Protein AF-A0A0B8QC54-F1 (afdb_monomer)

Foldseek 3Di:
DDDWDWDWDDDPVDIDIDTDDPVNVVVVVVVVVVVVVVVVVVVVVVVVVVVVVVVVVVVVVVVVVVVVVVVVVVVVVVVVVVVVVVVVVVVVVVVVVVVVVLCVLCVVLVPPDPVDDPVVSVVVSVVSVVVVVVCPVPPDDDDPDDPWDFPDDWDWDQDPPPRDTDTDTDTDDD

Solvent-accessible surface area (backbone atoms only — not comparable to full-atom values): 10300 Å² total; per-residue (Å²): 135,88,89,70,60,71,56,73,53,82,50,99,92,53,77,55,76,47,80,56,50,78,64,57,59,50,50,53,54,49,51,52,51,50,54,52,51,51,52,52,51,50,50,51,52,52,54,55,51,50,59,53,47,55,55,50,52,52,52,47,54,58,48,51,52,51,52,52,53,52,52,50,53,51,48,54,52,49,53,52,51,51,50,51,51,51,52,49,52,53,49,49,53,51,50,49,54,51,50,54,53,47,52,54,49,27,60,76,70,68,55,76,80,72,92,64,59,70,68,63,45,51,53,50,52,52,51,52,50,52,54,50,52,51,46,62,73,72,43,95,71,79,72,96,55,78,95,48,50,72,74,46,74,79,42,79,39,68,36,93,86,78,70,45,78,40,74,51,70,49,76,39,72,129

Radius of gyration: 58.25 Å; Cα contacts (8 Å, |Δi|>4): 82; chains: 1; bounding box: 109×33×150 Å

pLDDT: mean 81.34, std 11.58, range [42.34, 97.25]

Structure (mmCIF, N/CA/C/O backbone):
data_AF-A0A0B8QC54-F1
#
_entry.id   AF-A0A0B8QC54-F1
#
loop_
_atom_site.group_PDB
_atom_site.id
_atom_site.type_symbol
_atom_site.label_atom_id
_atom_site.label_alt_id
_atom_site.label_comp_id
_atom_site.label_asym_id
_atom_site.label_entity_id
_atom_site.label_seq_id
_atom_site.pdbx_PDB_ins_code
_atom_site.Cartn_x
_atom_site.Cartn_y
_atom_site.Cartn_z
_atom_site.occupancy
_atom_site.B_iso_or_equiv
_atom_site.auth_seq_id
_atom_site.auth_comp_id
_atom_site.auth_asym_id
_atom_site.auth_atom_id
_atom_site.pdbx_PDB_model_num
ATOM 1 N N . MET A 1 1 ? 61.293 12.209 -81.470 1.00 44.59 1 MET A N 1
ATOM 2 C CA . MET A 1 1 ? 61.759 10.805 -81.400 1.00 44.59 1 MET A CA 1
ATOM 3 C C . MET A 1 1 ? 60.739 9.992 -80.602 1.00 44.59 1 MET A C 1
ATOM 5 O O . MET A 1 1 ? 60.209 10.508 -79.624 1.00 44.59 1 MET A O 1
ATOM 9 N N . LYS A 1 2 ? 60.320 8.815 -81.091 1.00 42.34 2 LYS A N 1
ATOM 10 C CA . LYS A 1 2 ? 59.123 8.091 -80.610 1.00 42.34 2 LYS A CA 1
ATOM 11 C C . LYS A 1 2 ? 59.553 6.933 -79.695 1.00 42.34 2 LYS A C 1
ATOM 13 O O . LYS A 1 2 ? 59.733 5.813 -80.154 1.00 42.34 2 LYS A O 1
ATOM 18 N N . GLU A 1 3 ? 59.743 7.236 -78.414 1.00 60.53 3 GLU A N 1
ATOM 19 C CA . GLU A 1 3 ? 60.079 6.271 -77.352 1.00 60.53 3 GLU A CA 1
ATOM 20 C C . GLU A 1 3 ? 58.937 5.247 -77.191 1.00 60.53 3 GLU A C 1
ATOM 22 O O . GLU A 1 3 ? 57.804 5.628 -76.869 1.00 60.53 3 GLU A O 1
ATOM 27 N N . HIS A 1 4 ? 59.210 3.971 -77.466 1.00 63.22 4 HIS A N 1
ATOM 28 C CA . HIS A 1 4 ? 58.279 2.853 -77.321 1.00 63.22 4 HIS A CA 1
ATOM 29 C C . HIS A 1 4 ? 58.943 1.781 -76.455 1.00 63.22 4 HIS A C 1
ATOM 31 O O . HIS A 1 4 ? 60.027 1.302 -76.769 1.00 63.22 4 HIS A O 1
ATOM 37 N N . VAL A 1 5 ? 58.307 1.437 -75.336 1.00 65.31 5 VAL A N 1
ATOM 38 C CA . VAL A 1 5 ? 58.828 0.429 -74.409 1.00 65.31 5 VAL A CA 1
ATOM 39 C C . VAL A 1 5 ? 58.372 -0.937 -74.912 1.00 65.31 5 VAL A C 1
ATOM 41 O O . VAL A 1 5 ? 57.178 -1.242 -74.895 1.00 65.31 5 VAL A O 1
ATOM 44 N N . ILE A 1 6 ? 59.319 -1.734 -75.407 1.00 64.31 6 ILE A N 1
ATOM 45 C CA . ILE A 1 6 ? 59.072 -3.096 -75.881 1.00 64.31 6 ILE A CA 1
ATOM 46 C C . ILE A 1 6 ? 59.411 -4.040 -74.734 1.00 64.31 6 ILE A C 1
ATOM 48 O O . ILE A 1 6 ? 60.567 -4.135 -74.331 1.00 64.31 6 ILE A O 1
ATOM 52 N N . VAL A 1 7 ? 58.410 -4.740 -74.209 1.00 68.31 7 VAL A N 1
ATOM 53 C CA . VAL A 1 7 ? 58.643 -5.823 -73.251 1.00 68.31 7 VAL A CA 1
ATOM 54 C C . VAL A 1 7 ? 58.656 -7.125 -74.042 1.00 68.31 7 VAL A C 1
ATOM 56 O O . VAL A 1 7 ? 57.647 -7.518 -74.632 1.00 68.31 7 VAL A O 1
ATOM 59 N N . THR A 1 8 ? 59.821 -7.763 -74.111 1.00 66.62 8 THR A N 1
ATOM 60 C CA . THR A 1 8 ? 60.01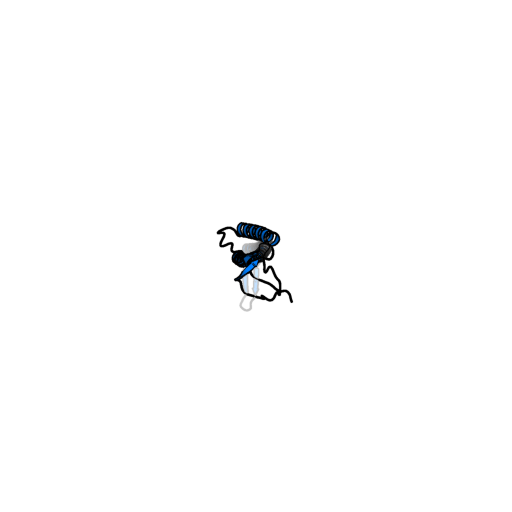9 -9.045 -74.793 1.00 66.62 8 THR A CA 1
ATOM 61 C C . THR A 1 8 ? 60.125 -10.152 -73.761 1.00 66.62 8 THR A C 1
ATOM 63 O O . THR A 1 8 ? 61.076 -10.180 -72.984 1.00 66.62 8 THR A O 1
ATOM 66 N N . VAL A 1 9 ? 59.155 -11.062 -73.757 1.00 69.88 9 VAL A N 1
ATOM 67 C CA . VAL A 1 9 ? 59.197 -12.259 -72.914 1.00 69.88 9 VAL A CA 1
ATOM 68 C C . VAL A 1 9 ? 59.598 -13.422 -73.815 1.00 69.88 9 VAL A C 1
ATOM 70 O O . VAL A 1 9 ? 58.871 -13.759 -74.751 1.00 69.88 9 VAL A O 1
ATOM 73 N N . SER A 1 10 ? 60.783 -13.989 -73.588 1.00 65.00 10 SER A N 1
ATOM 74 C CA . SER A 1 10 ? 61.226 -15.205 -74.268 1.00 65.00 10 SER A CA 1
ATOM 75 C C . SER A 1 10 ? 60.701 -16.419 -73.508 1.00 65.00 10 SER A C 1
ATOM 77 O O . SER A 1 10 ? 60.934 -16.580 -72.312 1.00 65.00 10 SER A O 1
ATOM 79 N N . THR A 1 11 ? 59.961 -17.277 -74.198 1.00 69.44 11 THR A N 1
ATOM 80 C CA . THR A 1 11 ? 59.531 -18.577 -73.678 1.00 69.44 11 THR A CA 1
ATOM 81 C C . THR A 1 11 ? 59.967 -19.652 -74.668 1.00 69.44 11 THR A C 1
ATOM 83 O O . THR A 1 11 ? 60.248 -19.349 -75.828 1.00 69.44 11 THR A O 1
ATOM 86 N N . VAL A 1 12 ? 60.071 -20.895 -74.199 1.00 70.38 12 VAL A N 1
ATOM 87 C CA . VAL A 1 12 ? 60.664 -22.025 -74.936 1.00 70.38 12 VAL A CA 1
ATOM 88 C C . VAL A 1 12 ? 59.949 -22.311 -76.275 1.00 70.38 12 VAL A C 1
ATOM 90 O O . VAL A 1 12 ? 60.582 -22.813 -77.193 1.00 70.38 12 VAL A O 1
ATOM 93 N N . ASP A 1 13 ? 58.691 -21.871 -76.431 1.00 59.97 13 ASP A N 1
ATOM 94 C CA . ASP A 1 13 ? 57.859 -22.053 -77.637 1.00 59.97 13 ASP A CA 1
ATOM 95 C C . ASP A 1 13 ? 57.702 -20.796 -78.526 1.00 59.97 13 ASP A C 1
ATOM 97 O O . ASP A 1 13 ? 56.820 -20.732 -79.385 1.00 59.97 13 ASP A O 1
ATOM 101 N N . GLY A 1 14 ? 58.542 -19.770 -78.344 1.00 59.38 14 GLY A N 1
ATOM 102 C CA . GLY A 1 14 ? 58.602 -18.600 -79.231 1.00 59.38 14 GLY A CA 1
ATOM 103 C C . GLY A 1 14 ? 58.540 -17.246 -78.520 1.00 59.38 14 GLY A C 1
ATOM 104 O O . GLY A 1 14 ? 58.063 -17.112 -77.393 1.00 59.38 14 GLY A O 1
ATOM 105 N N . THR A 1 15 ? 59.041 -16.208 -79.196 1.00 71.44 15 THR A N 1
ATOM 106 C CA . THR A 1 15 ? 59.113 -14.836 -78.675 1.00 71.44 15 THR A CA 1
ATOM 107 C C . THR A 1 15 ? 57.849 -14.053 -79.019 1.00 71.44 15 THR A C 1
ATOM 109 O O . THR A 1 15 ? 57.571 -13.781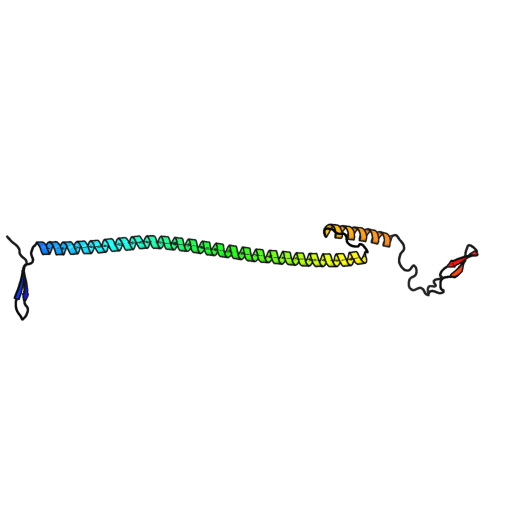 -80.187 1.00 71.44 15 THR A O 1
ATOM 112 N N . ARG A 1 16 ? 57.079 -13.645 -78.005 1.00 62.38 16 ARG A N 1
ATOM 113 C CA . ARG A 1 16 ? 55.946 -12.722 -78.179 1.00 62.38 16 ARG A CA 1
ATOM 114 C C . ARG A 1 16 ? 56.371 -11.318 -77.759 1.00 62.38 16 ARG A C 1
ATOM 116 O O . ARG A 1 16 ? 56.823 -11.104 -76.636 1.00 62.38 16 ARG A O 1
ATOM 123 N N . HIS A 1 17 ? 56.227 -10.358 -78.669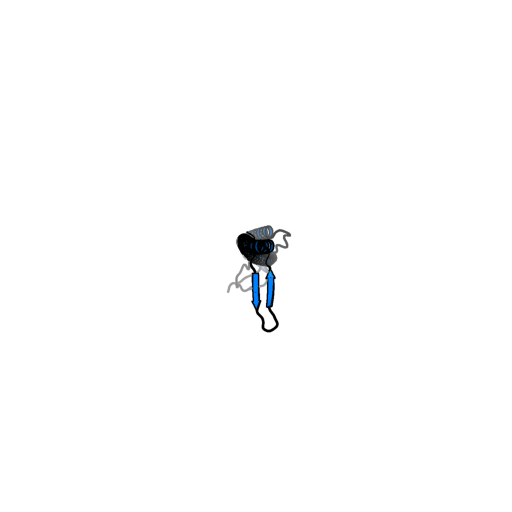 1.00 66.75 17 HIS A N 1
ATOM 124 C CA . HIS A 1 17 ? 56.555 -8.954 -78.430 1.00 66.75 17 HIS A CA 1
ATOM 125 C C . HIS A 1 17 ? 55.263 -8.169 -78.196 1.00 66.75 17 HIS A C 1
ATOM 127 O O . HIS A 1 17 ? 54.409 -8.116 -79.078 1.00 66.75 17 HIS A O 1
ATOM 133 N N . TYR A 1 18 ? 55.123 -7.540 -77.029 1.00 64.44 18 TYR A N 1
ATOM 13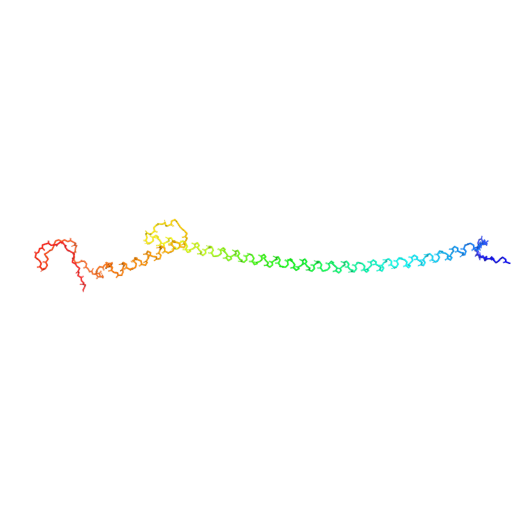4 C CA . TYR A 1 18 ? 54.010 -6.633 -76.753 1.00 64.44 18 TYR A CA 1
ATOM 135 C C . TYR A 1 18 ? 54.509 -5.189 -76.799 1.00 64.44 18 TYR A C 1
ATOM 137 O O . TYR A 1 18 ? 55.396 -4.788 -76.043 1.00 64.44 18 TYR A O 1
ATOM 145 N N . GLN A 1 19 ? 53.944 -4.401 -77.713 1.00 64.44 19 GLN A N 1
ATOM 146 C CA . GLN A 1 19 ? 54.228 -2.974 -77.827 1.00 64.44 19 GLN A CA 1
ATOM 147 C C . GLN A 1 19 ? 53.294 -2.210 -76.884 1.00 64.44 19 GLN A C 1
ATOM 149 O O . GLN A 1 19 ? 52.122 -1.989 -77.194 1.00 64.44 19 GLN A O 1
ATOM 154 N N . LEU A 1 20 ? 53.795 -1.812 -75.711 1.00 65.50 20 LEU A N 1
ATOM 155 C CA . LEU A 1 20 ? 53.006 -1.019 -74.770 1.00 65.50 20 LEU A CA 1
ATOM 156 C C . LEU A 1 20 ? 52.949 0.441 -75.237 1.00 65.50 20 LEU A C 1
ATOM 158 O O . LEU A 1 20 ? 53.932 1.181 -75.188 1.00 65.50 20 LEU A O 1
ATOM 162 N N . GLY A 1 21 ? 51.773 0.871 -75.696 1.00 68.8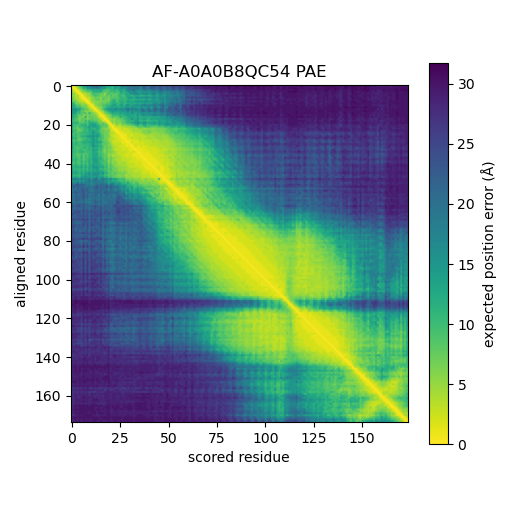8 21 GLY A N 1
ATOM 163 C CA . GLY A 1 21 ? 51.529 2.258 -76.088 1.00 68.88 21 GLY A CA 1
ATOM 164 C C . GLY A 1 21 ? 51.499 3.222 -74.893 1.00 68.88 21 GLY A C 1
ATOM 165 O O . GLY A 1 21 ? 51.126 2.853 -73.780 1.00 68.88 21 GLY A O 1
ATOM 166 N N . LYS A 1 22 ? 51.800 4.507 -75.140 1.00 70.62 22 LYS A N 1
ATOM 167 C CA . LYS A 1 22 ? 51.735 5.596 -74.134 1.00 70.62 22 LYS A CA 1
ATOM 168 C C . LYS A 1 22 ? 50.372 5.704 -73.434 1.00 70.62 22 LYS A C 1
ATOM 170 O O . LYS A 1 22 ? 50.292 6.219 -72.323 1.00 70.62 22 LYS A O 1
ATOM 175 N N . TRP A 1 23 ? 49.306 5.238 -74.084 1.00 71.69 23 TRP A N 1
ATOM 176 C CA . TRP A 1 23 ? 47.959 5.181 -73.517 1.00 71.69 23 TRP A CA 1
ATOM 177 C C . TRP A 1 23 ? 47.862 4.172 -72.360 1.00 71.69 23 TRP A C 1
ATOM 179 O O . TRP A 1 23 ? 47.375 4.526 -71.291 1.00 71.69 23 TRP A O 1
ATOM 189 N N . LEU A 1 24 ? 48.449 2.977 -72.506 1.00 78.06 24 LEU A N 1
ATOM 190 C CA . LEU A 1 24 ? 48.412 1.928 -71.481 1.00 78.06 24 LEU A CA 1
ATOM 191 C C . LEU A 1 24 ? 49.174 2.329 -70.206 1.00 78.06 24 LEU A C 1
ATOM 193 O O . LEU A 1 24 ? 48.707 2.076 -69.100 1.00 78.06 24 LEU A O 1
ATOM 197 N N . GLN A 1 25 ? 50.295 3.045 -70.338 1.00 75.75 25 GLN A N 1
ATOM 198 C CA . GLN A 1 25 ? 51.027 3.592 -69.185 1.00 75.75 25 GLN A CA 1
ATOM 199 C C . GLN A 1 25 ? 50.221 4.649 -68.412 1.00 75.75 25 GLN A C 1
ATOM 201 O O . GLN A 1 25 ? 50.311 4.719 -67.186 1.00 75.75 25 GLN A O 1
ATOM 206 N N . LYS A 1 26 ? 49.432 5.476 -69.112 1.00 80.94 26 LYS A N 1
ATOM 207 C CA . LYS A 1 26 ? 48.540 6.458 -68.476 1.00 80.94 26 LYS A CA 1
ATOM 208 C C . LYS A 1 26 ? 47.372 5.767 -67.770 1.00 80.94 26 LYS A C 1
ATOM 210 O O . LYS A 1 26 ? 47.055 6.150 -66.649 1.00 80.94 26 LYS A O 1
ATOM 215 N N . CYS A 1 27 ? 46.798 4.724 -68.375 1.00 83.56 27 CYS A N 1
ATOM 216 C CA . CYS A 1 27 ? 45.767 3.901 -67.739 1.00 83.56 27 CYS A CA 1
ATOM 217 C C . CYS A 1 27 ? 46.283 3.224 -66.464 1.00 83.56 27 CYS A C 1
ATOM 219 O O . CYS A 1 27 ? 45.621 3.312 -65.437 1.00 83.56 27 CYS A O 1
ATOM 221 N N . LEU A 1 28 ? 47.481 2.629 -66.485 1.00 84.56 28 LEU A N 1
ATOM 222 C CA . LEU A 1 28 ? 48.048 1.959 -65.308 1.00 84.56 28 LEU A CA 1
ATOM 223 C C . LEU A 1 28 ? 48.270 2.934 -64.136 1.00 84.56 28 LEU A C 1
ATOM 225 O O . LEU A 1 28 ? 47.934 2.626 -62.995 1.00 84.56 28 LEU A O 1
ATOM 229 N N . LYS A 1 29 ? 48.774 4.144 -64.424 1.00 87.00 29 LYS A N 1
ATOM 230 C CA . LYS A 1 29 ? 48.929 5.216 -63.424 1.00 87.00 29 LYS A CA 1
ATOM 231 C C . LYS A 1 29 ? 47.582 5.719 -62.896 1.00 87.00 29 LYS A C 1
ATOM 233 O O . LYS A 1 29 ? 47.459 5.969 -61.701 1.00 87.00 29 LYS A O 1
ATOM 238 N N . GLY A 1 30 ? 46.579 5.834 -63.769 1.00 89.62 30 GLY A N 1
ATOM 239 C CA . GLY A 1 30 ? 45.217 6.213 -63.390 1.00 89.62 30 GLY A CA 1
ATOM 240 C C . GLY A 1 30 ? 44.565 5.189 -62.462 1.00 89.62 30 GLY A C 1
ATOM 241 O O . GLY A 1 30 ? 44.023 5.569 -61.431 1.00 89.62 30 GLY A O 1
ATOM 242 N N . ILE A 1 31 ? 44.692 3.894 -62.772 1.00 91.00 31 ILE A N 1
ATOM 243 C CA . ILE A 1 31 ? 44.174 2.805 -61.928 1.00 91.00 31 ILE A CA 1
ATOM 244 C C . ILE A 1 31 ? 44.861 2.809 -60.559 1.00 91.00 31 ILE A C 1
ATOM 246 O O . ILE A 1 31 ? 44.179 2.711 -59.544 1.00 91.00 31 ILE A O 1
ATOM 250 N N . GLY A 1 32 ? 46.186 2.993 -60.509 1.00 92.88 32 GLY A N 1
ATOM 251 C CA . GLY A 1 32 ? 46.909 3.107 -59.239 1.00 92.88 32 GLY A CA 1
ATOM 252 C C . GLY A 1 32 ? 46.402 4.271 -58.380 1.00 92.88 32 GLY A C 1
ATOM 253 O O . GLY A 1 32 ? 46.101 4.081 -57.204 1.00 92.88 32 GLY A O 1
ATOM 254 N N . TYR A 1 33 ? 46.213 5.454 -58.972 1.00 93.69 33 TYR A N 1
ATOM 255 C CA . TYR A 1 33 ? 45.687 6.615 -58.246 1.00 93.69 33 TYR A CA 1
ATOM 256 C C . TYR A 1 33 ? 44.238 6.407 -57.778 1.00 93.69 33 TYR A C 1
ATOM 258 O O . TYR A 1 33 ? 43.905 6.736 -56.642 1.00 93.69 33 TYR A O 1
ATOM 266 N N . LEU A 1 34 ? 43.394 5.797 -58.617 1.00 93.62 34 LEU A N 1
ATOM 267 C CA . LEU A 1 34 ? 42.020 5.442 -58.255 1.00 93.62 34 LEU A CA 1
ATOM 268 C C . LEU A 1 34 ? 41.971 4.422 -57.116 1.00 93.62 34 LEU A C 1
ATOM 270 O O . LEU A 1 34 ? 41.187 4.604 -56.192 1.00 93.62 34 LEU A O 1
ATOM 274 N N . SER A 1 35 ? 42.832 3.399 -57.135 1.00 91.56 35 SER A N 1
ATOM 275 C CA . SER A 1 35 ? 42.904 2.415 -56.047 1.00 91.56 35 SER A CA 1
ATOM 276 C C . SER A 1 35 ? 43.356 3.039 -54.723 1.00 91.56 35 SER A C 1
ATOM 278 O O . SER A 1 35 ? 42.838 2.699 -53.662 1.00 91.56 35 SER A O 1
ATOM 280 N N . LEU A 1 36 ? 44.274 4.009 -54.772 1.00 93.69 36 LEU A N 1
ATOM 281 C CA . LEU A 1 36 ? 44.713 4.729 -53.580 1.00 93.69 36 LEU A CA 1
ATOM 282 C C . LEU A 1 36 ? 43.578 5.608 -53.033 1.00 93.69 36 LEU A C 1
ATOM 284 O O . LEU A 1 36 ? 43.294 5.595 -51.836 1.00 93.69 36 LEU A O 1
ATOM 288 N N . ALA A 1 37 ? 42.882 6.324 -53.921 1.00 93.81 37 ALA A N 1
ATOM 289 C CA . ALA A 1 37 ? 41.733 7.147 -53.565 1.00 93.81 37 ALA A CA 1
ATOM 290 C C . ALA A 1 37 ? 40.572 6.312 -52.995 1.00 93.81 37 ALA A C 1
ATOM 292 O O . ALA A 1 37 ? 39.934 6.734 -52.028 1.00 93.81 37 ALA A O 1
ATOM 293 N N . SER A 1 38 ? 40.321 5.109 -53.527 1.00 92.62 38 SER A N 1
ATOM 294 C CA . SER A 1 38 ? 39.285 4.212 -52.999 1.00 92.62 38 SER A CA 1
ATOM 295 C C . SER A 1 38 ? 39.613 3.699 -51.596 1.00 92.62 38 SER A C 1
ATOM 297 O O . SER A 1 38 ? 38.722 3.595 -50.761 1.00 92.62 38 SER A O 1
ATOM 299 N N . VAL A 1 39 ? 40.887 3.421 -51.299 1.00 95.19 39 VAL A N 1
ATOM 300 C CA . VAL A 1 39 ? 41.302 2.985 -49.953 1.00 95.19 39 VAL A CA 1
ATOM 301 C C . VAL A 1 39 ? 41.170 4.124 -48.939 1.00 95.19 39 VAL A C 1
ATOM 303 O O . VAL A 1 39 ? 40.668 3.908 -47.838 1.00 95.19 39 VAL A O 1
ATOM 306 N N . LEU A 1 40 ? 41.555 5.348 -49.312 1.00 93.75 40 LEU A N 1
ATOM 307 C CA . LEU A 1 40 ? 41.430 6.521 -48.438 1.00 93.75 40 LEU A CA 1
ATOM 308 C C . LEU A 1 40 ? 39.970 6.878 -48.146 1.00 93.75 40 LEU A C 1
ATOM 310 O O . LEU A 1 40 ? 39.621 7.161 -47.003 1.00 93.75 40 LEU A O 1
ATOM 314 N N . THR A 1 41 ? 39.113 6.835 -49.165 1.00 90.81 41 THR A N 1
ATOM 315 C CA . THR A 1 41 ? 37.674 7.081 -48.994 1.00 90.81 41 THR A CA 1
ATOM 316 C C . THR A 1 41 ? 37.022 6.004 -48.134 1.00 90.81 41 THR A C 1
ATOM 318 O O . THR A 1 41 ? 36.303 6.347 -47.200 1.00 90.81 41 THR A O 1
ATOM 321 N N . ALA A 1 42 ? 37.330 4.722 -48.357 1.00 92.25 42 ALA A N 1
ATOM 322 C CA . ALA A 1 42 ? 36.843 3.636 -47.507 1.00 92.25 42 ALA A CA 1
ATOM 323 C C . ALA A 1 42 ? 37.305 3.789 -46.046 1.00 92.25 42 ALA A C 1
ATOM 325 O O . ALA A 1 42 ? 36.489 3.685 -45.134 1.00 92.25 42 ALA A O 1
ATOM 326 N N . GLY A 1 43 ? 38.584 4.103 -45.815 1.00 91.81 43 GLY A N 1
ATOM 327 C CA . GLY A 1 43 ? 39.118 4.342 -44.471 1.00 91.81 43 GLY A CA 1
ATOM 328 C C . GLY A 1 43 ? 38.459 5.532 -43.768 1.00 91.81 43 GLY A C 1
ATOM 329 O O . GLY A 1 43 ? 38.107 5.432 -42.594 1.00 91.81 43 GLY A O 1
ATOM 330 N N . GLY A 1 44 ? 38.224 6.63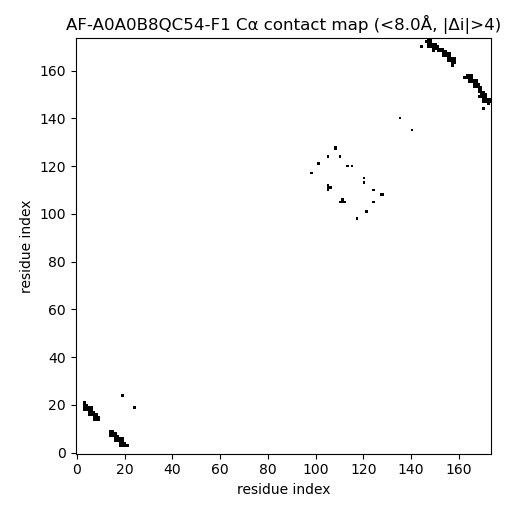0 -44.494 1.00 90.88 44 GLY A N 1
ATOM 331 C CA . GLY A 1 44 ? 37.514 7.800 -43.973 1.00 90.88 44 GLY A CA 1
ATOM 332 C C . GLY A 1 44 ? 36.064 7.496 -43.592 1.00 90.88 44 GLY A C 1
ATOM 333 O O . GLY A 1 44 ? 35.616 7.909 -42.526 1.00 90.88 44 GLY A O 1
ATOM 334 N N . VAL A 1 45 ? 35.353 6.720 -44.418 1.00 91.00 45 VAL A N 1
ATOM 335 C CA . VAL A 1 45 ? 33.981 6.276 -44.120 1.00 91.00 45 VAL A CA 1
ATOM 336 C C . VAL A 1 45 ? 33.952 5.381 -42.883 1.00 91.00 45 VAL A C 1
ATOM 338 O O . VAL A 1 45 ? 33.118 5.600 -42.012 1.00 91.00 45 VAL A O 1
ATOM 341 N N . ILE A 1 46 ? 34.876 4.422 -42.762 1.00 90.81 46 ILE A N 1
ATOM 342 C CA . ILE A 1 46 ? 34.967 3.537 -41.589 1.00 90.81 46 ILE A CA 1
ATOM 343 C C . ILE A 1 46 ? 35.239 4.347 -40.316 1.00 90.81 46 ILE A C 1
ATOM 345 O O . ILE A 1 46 ? 34.574 4.133 -39.307 1.00 90.81 46 ILE A O 1
ATOM 349 N N . TYR A 1 47 ? 36.179 5.294 -40.361 1.00 92.62 47 TYR A N 1
ATOM 350 C CA . TYR A 1 47 ? 36.503 6.143 -39.213 1.00 92.62 47 TYR A CA 1
ATOM 351 C C . TYR A 1 47 ? 35.312 7.005 -38.778 1.00 92.62 47 TYR A C 1
ATOM 353 O O . TYR A 1 47 ? 34.992 7.066 -37.592 1.00 92.62 47 TYR A O 1
ATOM 361 N N . TYR A 1 48 ? 34.626 7.628 -39.741 1.00 91.38 48 TYR A N 1
ATOM 362 C CA . TYR A 1 48 ? 33.437 8.433 -39.477 1.00 91.38 48 TYR A CA 1
ATOM 363 C C . TYR A 1 48 ? 32.307 7.599 -38.859 1.00 91.38 48 TYR A C 1
ATOM 365 O O . TYR A 1 48 ? 31.717 8.008 -37.861 1.00 91.38 48 TYR A O 1
ATOM 373 N N . LEU A 1 49 ? 32.050 6.403 -39.401 1.00 87.31 49 LEU A N 1
ATOM 374 C CA . LEU A 1 49 ? 31.005 5.514 -38.896 1.00 87.31 49 LEU A CA 1
ATOM 375 C C . LEU A 1 49 ? 31.322 4.992 -37.489 1.00 87.31 49 LEU A C 1
ATOM 377 O O . LEU A 1 49 ? 30.418 4.896 -36.669 1.00 87.31 49 LEU A O 1
ATOM 381 N N . ASN A 1 50 ? 32.591 4.695 -37.190 1.00 85.44 50 ASN A N 1
ATOM 382 C CA . ASN A 1 50 ? 33.005 4.222 -35.867 1.00 85.44 50 ASN A CA 1
ATOM 383 C C . ASN A 1 50 ? 32.762 5.286 -34.781 1.00 85.44 50 ASN A C 1
ATOM 385 O O . ASN A 1 50 ? 32.206 4.988 -33.732 1.00 85.44 50 ASN A O 1
ATOM 389 N N . ASN A 1 51 ? 33.068 6.552 -35.082 1.00 83.44 51 ASN A N 1
ATOM 390 C CA . ASN A 1 51 ? 32.815 7.663 -34.163 1.00 83.44 51 ASN A CA 1
ATOM 391 C C . ASN A 1 51 ? 31.311 7.892 -33.891 1.00 83.44 51 ASN A C 1
ATOM 393 O O . ASN A 1 51 ? 30.925 8.244 -32.778 1.00 83.44 51 ASN A O 1
ATOM 397 N N . GLU A 1 52 ? 30.448 7.683 -34.891 1.00 81.06 52 GLU A N 1
ATOM 398 C CA . GLU A 1 52 ? 28.987 7.761 -34.720 1.00 81.06 52 GLU A CA 1
ATOM 399 C C . GLU A 1 52 ? 28.448 6.575 -33.895 1.00 81.06 52 GLU A C 1
ATOM 401 O O . GLU A 1 52 ? 27.556 6.743 -33.061 1.00 81.06 52 GLU A O 1
ATOM 406 N N . VAL A 1 53 ? 29.016 5.378 -34.093 1.00 81.00 53 VAL A N 1
ATOM 407 C CA . VAL A 1 53 ? 28.677 4.169 -33.326 1.00 81.00 53 VAL A CA 1
ATOM 408 C C . VAL A 1 53 ? 29.061 4.326 -31.856 1.00 81.00 53 VAL A C 1
ATOM 410 O O . VAL A 1 53 ? 28.233 4.023 -31.002 1.00 81.00 53 VAL A O 1
ATOM 413 N N . ASP A 1 54 ? 30.238 4.868 -31.540 1.00 79.44 54 ASP A N 1
ATOM 414 C CA . ASP A 1 54 ? 30.651 5.128 -30.152 1.00 79.44 54 ASP A CA 1
ATOM 415 C C . ASP A 1 54 ? 29.679 6.083 -29.440 1.00 79.44 54 ASP A C 1
ATOM 417 O O . ASP A 1 54 ? 29.282 5.858 -28.295 1.00 79.44 54 ASP A O 1
ATOM 421 N N . LEU A 1 55 ? 29.209 7.120 -30.141 1.00 79.44 55 LEU A N 1
ATOM 422 C CA . LEU A 1 55 ? 28.212 8.054 -29.615 1.00 79.44 55 LEU A CA 1
ATOM 423 C C . LEU A 1 55 ? 26.842 7.388 -29.406 1.00 79.44 55 LEU A C 1
ATOM 425 O O . LEU A 1 55 ? 26.142 7.697 -28.438 1.00 79.44 55 LEU A O 1
ATOM 429 N N . ALA A 1 56 ? 26.454 6.464 -30.288 1.00 72.81 56 ALA A N 1
ATOM 430 C CA . ALA A 1 56 ? 25.228 5.683 -30.142 1.00 72.81 56 ALA A CA 1
ATOM 431 C C . ALA A 1 56 ? 25.312 4.680 -28.978 1.00 72.81 56 ALA A C 1
ATOM 433 O O . ALA A 1 56 ? 24.350 4.558 -28.219 1.00 72.81 56 ALA A O 1
ATOM 434 N N . LEU A 1 57 ? 26.460 4.022 -28.795 1.00 77.81 57 LEU A N 1
ATOM 435 C CA . LEU A 1 57 ? 26.719 3.104 -27.681 1.00 77.81 57 LEU A CA 1
ATOM 436 C C . LEU A 1 57 ? 26.689 3.833 -26.334 1.00 77.81 57 LEU A C 1
ATOM 438 O O . LEU A 1 57 ? 26.066 3.352 -25.390 1.00 77.81 57 LEU A O 1
ATOM 442 N N . LEU A 1 58 ? 27.271 5.033 -26.248 1.00 76.31 58 LEU A N 1
ATOM 443 C CA . LEU A 1 58 ? 27.202 5.860 -25.038 1.00 76.31 58 LEU A CA 1
ATOM 444 C C . LEU A 1 58 ? 25.759 6.251 -24.682 1.00 76.31 58 LEU A C 1
ATOM 446 O O . LEU A 1 58 ? 25.362 6.159 -23.521 1.00 76.31 58 LEU A O 1
ATOM 450 N N . LYS A 1 59 ? 24.945 6.625 -25.678 1.00 75.56 59 LYS A N 1
ATOM 451 C CA . LYS A 1 59 ? 23.516 6.929 -25.471 1.00 75.56 59 LYS A CA 1
ATOM 452 C C . LYS A 1 59 ? 22.697 5.703 -25.069 1.00 75.56 59 LYS A C 1
ATOM 454 O O . LYS A 1 59 ? 21.738 5.843 -24.305 1.00 75.56 59 LYS A O 1
ATOM 459 N N . GLN A 1 60 ? 23.041 4.522 -25.584 1.00 69.50 60 GLN A N 1
ATOM 460 C CA . GLN A 1 60 ? 22.425 3.267 -25.152 1.00 69.50 60 GLN A CA 1
ATOM 461 C C . GLN A 1 60 ? 22.776 2.969 -23.697 1.00 69.50 60 GLN A C 1
ATOM 463 O O . GLN A 1 60 ? 21.858 2.764 -22.912 1.00 69.50 60 GLN A O 1
ATOM 468 N N . HIS A 1 61 ? 24.047 3.080 -23.307 1.00 68.06 61 HIS A N 1
ATOM 469 C CA . HIS A 1 61 ? 24.468 2.887 -21.918 1.00 68.06 61 HIS A CA 1
ATOM 470 C C . HIS A 1 61 ? 23.778 3.845 -20.934 1.00 68.06 61 HIS A C 1
ATOM 472 O O . HIS A 1 61 ? 23.347 3.417 -19.867 1.00 68.06 61 HIS A O 1
ATOM 478 N N . GLU A 1 62 ? 23.606 5.121 -21.294 1.00 69.06 62 GLU A N 1
ATOM 479 C CA . GLU A 1 62 ? 22.879 6.099 -20.464 1.00 69.06 62 GLU A CA 1
ATOM 480 C C . GLU A 1 62 ? 21.364 5.816 -20.396 1.00 69.06 62 GLU A C 1
ATOM 482 O O . GLU A 1 62 ? 20.671 6.188 -19.448 1.00 69.06 62 GLU A O 1
ATOM 487 N N . SER A 1 63 ? 20.804 5.180 -21.426 1.00 60.75 63 SER A N 1
ATOM 488 C CA . SER A 1 63 ? 19.393 4.780 -21.430 1.00 60.75 63 SER A CA 1
ATOM 489 C C . SER A 1 63 ? 19.180 3.504 -20.622 1.00 60.75 63 SER A C 1
ATOM 491 O O . SER A 1 63 ? 18.226 3.432 -19.854 1.00 60.75 63 SER A O 1
ATOM 493 N N . GLU A 1 64 ? 20.094 2.541 -20.730 1.00 69.56 64 GLU A N 1
ATOM 494 C CA . GLU A 1 64 ? 20.104 1.322 -19.923 1.00 69.56 64 GLU A CA 1
ATOM 495 C C . GLU A 1 64 ? 20.219 1.657 -18.433 1.00 69.56 64 GLU A C 1
ATOM 497 O O . GLU A 1 64 ? 19.398 1.181 -17.649 1.00 69.56 64 GLU A O 1
ATOM 502 N N . SER A 1 65 ? 21.131 2.557 -18.044 1.00 70.25 65 SER A N 1
ATOM 503 C CA . SER A 1 65 ? 21.268 2.974 -16.642 1.00 70.25 65 SER A CA 1
ATOM 504 C C . SER A 1 65 ? 19.977 3.596 -16.102 1.00 70.25 65 SER A C 1
ATOM 506 O O . SER A 1 65 ? 19.487 3.182 -15.052 1.00 70.25 65 SER A O 1
ATOM 508 N N . ARG A 1 66 ? 19.343 4.495 -16.867 1.00 66.75 66 ARG A N 1
ATOM 509 C CA . ARG A 1 66 ? 18.045 5.085 -16.496 1.00 66.75 66 ARG A CA 1
ATOM 510 C C . ARG A 1 66 ? 16.934 4.046 -16.378 1.00 66.75 66 ARG A C 1
ATOM 512 O O . ARG A 1 66 ? 16.109 4.142 -15.475 1.00 66.75 66 ARG A O 1
ATOM 519 N N . THR A 1 67 ? 16.900 3.046 -17.261 1.00 69.94 67 THR A N 1
ATOM 520 C CA . THR A 1 67 ? 15.909 1.964 -17.149 1.00 69.94 67 THR A CA 1
ATOM 521 C C . THR A 1 67 ? 16.149 1.090 -15.924 1.00 69.94 67 THR A C 1
ATOM 523 O O . THR A 1 67 ? 15.183 0.695 -15.275 1.00 69.94 67 THR A O 1
ATOM 526 N N . THR A 1 68 ? 17.412 0.834 -15.565 1.00 76.31 68 THR A N 1
ATOM 527 C CA . THR A 1 68 ? 17.738 0.080 -14.350 1.00 76.31 68 THR A CA 1
ATOM 528 C C . THR A 1 68 ? 17.379 0.859 -13.089 1.00 76.31 68 THR A C 1
ATOM 530 O O . THR A 1 68 ? 16.722 0.299 -12.218 1.00 76.31 68 THR A O 1
ATOM 533 N N . GLU A 1 69 ? 17.699 2.153 -13.020 1.00 83.44 69 GLU A N 1
ATOM 534 C CA . GLU A 1 69 ? 17.332 3.021 -11.893 1.00 83.44 69 GLU A CA 1
ATOM 535 C C . GLU A 1 69 ? 15.813 3.082 -11.710 1.00 83.44 69 GLU A C 1
ATOM 537 O O . GLU A 1 69 ? 15.312 2.821 -10.618 1.00 83.44 69 GLU A O 1
ATOM 542 N N . LEU A 1 70 ? 15.069 3.313 -12.797 1.00 76.94 70 LEU A N 1
ATOM 543 C CA . LEU A 1 70 ? 13.609 3.356 -12.754 1.00 76.94 70 LEU A CA 1
ATOM 544 C C . LEU A 1 70 ? 13.008 2.006 -12.331 1.00 76.94 70 LEU A C 1
ATOM 546 O O . LEU A 1 70 ? 12.019 1.969 -11.606 1.00 76.94 70 LEU A O 1
ATOM 550 N N . SER A 1 71 ? 13.597 0.886 -12.764 1.00 81.62 71 SER A N 1
ATOM 551 C CA . SER A 1 71 ? 13.129 -0.445 -12.357 1.00 81.62 71 SER A CA 1
ATOM 552 C C . SER A 1 71 ? 13.351 -0.722 -10.868 1.00 81.62 71 SER A C 1
ATOM 554 O O . SER A 1 71 ? 12.499 -1.346 -10.239 1.00 81.62 71 SER A O 1
ATOM 556 N N . VAL A 1 72 ? 14.454 -0.221 -10.300 1.00 89.56 72 VAL A N 1
ATOM 557 C CA . VAL A 1 72 ? 14.742 -0.324 -8.864 1.00 89.56 72 VAL A CA 1
ATOM 558 C C . VAL A 1 72 ? 13.754 0.526 -8.071 1.00 89.56 72 VAL A C 1
ATOM 560 O O . VAL A 1 72 ? 13.148 0.016 -7.136 1.00 89.56 72 VAL A O 1
ATOM 563 N N . GLU A 1 73 ? 13.505 1.770 -8.488 1.00 89.50 73 GLU A N 1
ATOM 564 C CA . GLU A 1 73 ? 12.529 2.650 -7.830 1.00 89.50 73 GLU A CA 1
ATOM 565 C C . GLU A 1 73 ? 11.110 2.055 -7.859 1.00 89.50 73 GLU A C 1
ATOM 567 O O . GLU A 1 73 ? 10.399 2.074 -6.856 1.00 89.50 73 GLU A O 1
ATOM 572 N N . VAL A 1 74 ? 10.699 1.457 -8.984 1.00 91.06 74 VAL A N 1
ATOM 573 C CA . VAL A 1 74 ? 9.402 0.767 -9.081 1.00 91.06 74 VAL A CA 1
ATOM 574 C C . VAL A 1 74 ? 9.329 -0.422 -8.122 1.00 91.06 74 VAL A C 1
ATOM 576 O O . VAL A 1 74 ? 8.287 -0.617 -7.495 1.00 91.06 74 VAL A O 1
ATOM 579 N N . GLN A 1 75 ? 10.409 -1.193 -7.985 1.00 91.94 75 GLN A N 1
ATOM 580 C CA . GLN A 1 75 ? 10.456 -2.315 -7.049 1.00 91.94 75 GLN A CA 1
ATOM 581 C C . GLN A 1 75 ? 10.368 -1.831 -5.595 1.00 91.94 75 GLN A C 1
ATOM 583 O O . GLN A 1 75 ? 9.562 -2.356 -4.832 1.00 91.94 75 GLN A O 1
ATOM 588 N N . GLU A 1 76 ? 11.119 -0.790 -5.227 1.00 94.31 76 GLU A N 1
ATOM 589 C CA . GLU A 1 76 ? 11.059 -0.185 -3.889 1.00 94.31 76 GLU A CA 1
ATOM 590 C C . GLU A 1 76 ? 9.654 0.341 -3.565 1.00 94.31 76 GLU A C 1
ATOM 592 O O . GLU A 1 76 ? 9.124 0.104 -2.477 1.00 94.31 76 GLU A O 1
ATOM 597 N N . LEU A 1 77 ? 9.006 1.007 -4.526 1.00 92.31 77 LEU A N 1
ATOM 598 C CA . LEU A 1 77 ? 7.628 1.477 -4.376 1.00 92.31 77 LEU A CA 1
ATOM 599 C C . LEU A 1 77 ? 6.632 0.320 -4.240 1.00 92.31 77 LEU A C 1
ATOM 601 O O . LEU A 1 77 ? 5.676 0.429 -3.469 1.00 92.31 77 LEU A O 1
ATOM 605 N N . GLN A 1 78 ? 6.828 -0.783 -4.967 1.00 94.75 78 GLN A N 1
ATOM 606 C CA . GLN A 1 78 ? 5.992 -1.977 -4.833 1.00 94.75 78 GLN A CA 1
ATOM 607 C C . GLN A 1 78 ? 6.155 -2.640 -3.465 1.00 94.75 78 GLN A C 1
ATOM 609 O O . GLN A 1 78 ? 5.146 -3.012 -2.860 1.00 94.75 78 GLN A O 1
ATOM 614 N N . ASP A 1 79 ? 7.384 -2.742 -2.966 1.00 95.38 79 ASP A N 1
ATOM 615 C CA . ASP A 1 79 ? 7.678 -3.327 -1.659 1.00 95.38 79 ASP A CA 1
ATOM 616 C C . ASP A 1 79 ? 7.064 -2.476 -0.537 1.00 95.38 79 ASP A C 1
ATOM 618 O O . ASP A 1 79 ? 6.347 -3.001 0.318 1.00 95.38 79 ASP A O 1
ATOM 622 N N . LEU A 1 80 ? 7.228 -1.150 -0.599 1.00 95.94 80 LEU A N 1
ATOM 623 C CA . LEU A 1 80 ? 6.625 -0.214 0.355 1.00 95.94 80 LEU A CA 1
ATOM 624 C C . LEU A 1 80 ? 5.094 -0.266 0.303 1.00 95.94 80 LEU A C 1
ATOM 626 O O . LEU A 1 80 ? 4.423 -0.266 1.336 1.00 95.94 80 LEU A O 1
ATOM 630 N N . LYS A 1 81 ? 4.516 -0.355 -0.898 1.00 96.00 81 LYS A N 1
ATOM 631 C CA . LYS A 1 81 ? 3.071 -0.525 -1.068 1.00 96.00 81 LYS A CA 1
ATOM 632 C C . LYS A 1 81 ? 2.592 -1.826 -0.427 1.00 96.00 81 LYS A C 1
ATOM 634 O O . LYS A 1 81 ? 1.554 -1.820 0.232 1.00 96.00 81 LYS A O 1
ATOM 639 N N . HIS A 1 82 ? 3.325 -2.924 -0.598 1.00 95.94 82 HIS A N 1
ATOM 640 C CA . HIS A 1 82 ? 2.974 -4.205 0.009 1.00 95.94 82 HIS A CA 1
ATOM 641 C C . HIS A 1 82 ? 3.071 -4.162 1.541 1.00 95.94 82 HIS A C 1
ATOM 643 O O . HIS A 1 82 ? 2.191 -4.680 2.229 1.00 95.94 82 HIS A O 1
ATOM 649 N N . GLU A 1 83 ? 4.091 -3.493 2.081 1.00 96.94 83 GLU A N 1
ATOM 650 C CA . GLU A 1 83 ? 4.238 -3.266 3.520 1.00 96.94 83 GLU A CA 1
ATOM 651 C C . GLU A 1 83 ? 3.062 -2.463 4.090 1.00 96.94 83 GLU A C 1
AT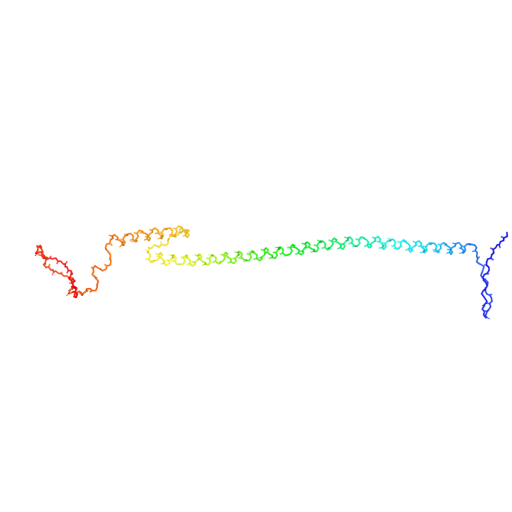OM 653 O O . GLU A 1 83 ? 2.459 -2.876 5.083 1.00 96.94 83 GLU A O 1
ATOM 658 N N . LEU A 1 84 ? 2.677 -1.364 3.433 1.00 96.69 84 LEU A N 1
ATOM 659 C CA . LEU A 1 84 ? 1.537 -0.546 3.852 1.00 96.69 84 LEU A CA 1
ATOM 660 C C . LEU A 1 84 ? 0.215 -1.318 3.802 1.00 96.69 84 LEU A C 1
ATOM 662 O O . LEU A 1 84 ? -0.605 -1.183 4.707 1.00 96.69 84 LEU A O 1
ATOM 666 N N . GLU A 1 85 ? -0.004 -2.148 2.783 1.00 96.25 85 GLU A N 1
ATOM 667 C CA . GLU A 1 85 ? -1.188 -3.012 2.725 1.00 96.25 85 GLU A CA 1
ATOM 668 C C . GLU A 1 85 ? -1.210 -4.039 3.856 1.00 96.25 85 GLU A C 1
ATOM 670 O O . GLU A 1 85 ? -2.252 -4.268 4.474 1.00 96.25 85 GLU A O 1
ATOM 675 N N . ASN A 1 86 ? -0.064 -4.638 4.169 1.00 96.06 86 ASN A N 1
ATOM 676 C CA . ASN A 1 86 ? 0.039 -5.572 5.282 1.00 96.06 86 ASN A CA 1
ATOM 677 C C . ASN A 1 86 ? -0.225 -4.871 6.629 1.00 96.06 86 ASN A C 1
ATOM 679 O O . ASN A 1 86 ? -0.933 -5.397 7.485 1.00 96.06 86 ASN A O 1
ATOM 683 N N . ASP A 1 87 ? 0.268 -3.646 6.815 1.00 96.88 87 ASP A N 1
ATOM 684 C CA . ASP A 1 87 ? -0.015 -2.852 8.016 1.00 96.88 87 ASP A CA 1
ATOM 685 C C . ASP A 1 87 ? -1.504 -2.468 8.110 1.00 96.88 87 ASP A C 1
ATOM 687 O O . ASP A 1 87 ? -2.108 -2.578 9.180 1.00 96.88 87 ASP A O 1
ATOM 691 N N . LEU A 1 88 ? -2.139 -2.096 6.992 1.00 97.25 88 LEU A N 1
ATOM 692 C CA . LEU A 1 88 ? -3.580 -1.822 6.939 1.00 97.25 88 LEU A CA 1
ATOM 693 C C . LEU A 1 88 ? -4.413 -3.055 7.297 1.00 97.25 88 LEU A C 1
ATOM 695 O O . LEU A 1 88 ? -5.280 -2.959 8.164 1.00 97.25 88 LEU A O 1
ATOM 699 N N . THR A 1 89 ? -4.119 -4.213 6.704 1.00 96.31 89 THR A N 1
ATOM 700 C CA . THR A 1 89 ? -4.830 -5.466 7.015 1.00 96.31 89 THR A CA 1
ATOM 701 C C . THR A 1 89 ? -4.634 -5.887 8.473 1.00 96.31 89 THR A C 1
ATOM 703 O O . THR A 1 89 ? -5.586 -6.299 9.134 1.00 96.31 89 THR A O 1
ATOM 706 N N . ASN A 1 90 ? -3.433 -5.703 9.032 1.00 95.94 90 ASN A N 1
ATOM 707 C CA . ASN A 1 90 ? -3.178 -5.957 10.450 1.00 95.94 90 ASN A CA 1
ATOM 708 C C . ASN A 1 90 ? -3.994 -5.015 11.350 1.00 95.94 90 ASN A C 1
ATOM 710 O O . ASN A 1 90 ? -4.555 -5.446 12.360 1.00 95.94 90 ASN A O 1
ATOM 714 N N . ARG A 1 91 ? -4.083 -3.724 10.999 1.00 95.44 91 ARG A N 1
ATOM 715 C CA . ARG A 1 91 ? -4.919 -2.768 11.739 1.00 95.44 91 ARG A CA 1
ATOM 716 C C . ARG A 1 91 ? -6.399 -3.101 11.636 1.00 95.44 91 ARG A C 1
ATOM 718 O O . ARG A 1 91 ? -7.081 -3.022 12.653 1.00 95.44 91 ARG A O 1
ATOM 725 N N . GLU A 1 92 ? -6.879 -3.505 10.469 1.00 93.38 92 GLU A N 1
ATOM 726 C CA . GLU A 1 92 ? -8.264 -3.931 10.273 1.00 93.38 92 GLU A CA 1
ATOM 727 C C . GLU A 1 92 ? -8.592 -5.160 11.128 1.00 93.38 92 GLU A C 1
ATOM 729 O O . GLU A 1 92 ? -9.571 -5.144 11.872 1.00 93.38 92 GLU A O 1
ATOM 734 N N . GLU A 1 93 ? -7.716 -6.169 11.152 1.00 94.25 93 GLU A N 1
ATOM 735 C CA . GLU A 1 93 ? -7.889 -7.342 12.014 1.00 94.25 93 GLU A CA 1
ATOM 736 C C . GLU A 1 93 ? -7.910 -6.955 13.504 1.00 94.25 93 GLU A C 1
ATOM 738 O O . GLU A 1 93 ? -8.729 -7.453 14.283 1.00 94.25 93 GLU A O 1
ATOM 743 N N . ARG A 1 94 ? -7.037 -6.029 13.928 1.00 92.44 94 ARG A N 1
ATOM 744 C CA . ARG A 1 94 ? -7.055 -5.504 15.304 1.00 92.44 94 ARG A CA 1
ATOM 745 C C . ARG A 1 94 ? -8.361 -4.782 15.617 1.00 92.44 94 ARG A C 1
ATOM 747 O O . ARG A 1 94 ? -8.912 -5.009 16.692 1.00 92.44 94 ARG A O 1
ATOM 754 N N . LEU A 1 95 ? -8.849 -3.934 14.714 1.00 91.44 95 LEU A N 1
ATOM 755 C CA . LEU A 1 95 ? -10.114 -3.216 14.881 1.00 91.44 95 LEU A CA 1
ATOM 756 C C . LEU A 1 95 ? -11.294 -4.182 14.951 1.00 91.44 95 LEU A C 1
ATOM 758 O O . LEU A 1 95 ? -12.157 -4.016 15.809 1.00 91.44 95 LEU A O 1
ATOM 762 N N . GLN A 1 96 ? -11.297 -5.228 14.128 1.00 90.06 96 GLN A N 1
ATOM 763 C CA . GLN A 1 96 ? -12.325 -6.260 14.166 1.00 90.06 96 GLN A CA 1
ATOM 764 C C . GLN A 1 96 ? -12.324 -6.998 15.508 1.00 90.06 96 GLN A C 1
ATOM 766 O O . GLN A 1 96 ? -13.366 -7.086 16.151 1.00 90.06 96 GLN A O 1
ATOM 771 N N . ARG A 1 97 ? -11.152 -7.406 16.017 1.00 91.12 97 ARG A N 1
ATOM 772 C CA . ARG A 1 97 ? -11.055 -8.005 17.361 1.00 91.12 97 ARG A CA 1
ATOM 773 C C . ARG A 1 97 ? -11.541 -7.059 18.460 1.00 91.12 97 ARG A C 1
ATOM 775 O O . ARG A 1 97 ? -12.152 -7.515 19.422 1.00 91.12 97 ARG A O 1
ATOM 782 N N . VAL A 1 98 ? -11.247 -5.761 18.364 1.00 91.00 98 VAL A N 1
ATOM 783 C CA . VAL A 1 98 ? -11.744 -4.763 19.328 1.00 91.00 98 VAL A CA 1
ATOM 784 C C . VAL A 1 98 ? -13.265 -4.634 19.237 1.00 91.00 98 VAL A C 1
ATOM 786 O O . VAL A 1 98 ? -13.918 -4.598 20.275 1.00 91.00 98 VAL A O 1
ATOM 789 N N . SER A 1 99 ? -13.828 -4.631 18.027 1.00 88.00 99 SER A N 1
ATOM 790 C CA . SER A 1 99 ? -15.276 -4.614 17.791 1.00 88.00 99 SER A CA 1
ATOM 791 C C . SER A 1 99 ? -15.968 -5.844 18.389 1.00 88.00 99 SER A C 1
ATOM 793 O O . SER A 1 99 ? -16.964 -5.697 19.094 1.00 88.00 99 SER A O 1
ATOM 795 N N . ASP A 1 100 ? -15.398 -7.040 18.210 1.00 88.12 100 ASP A N 1
ATOM 796 C CA . ASP A 1 100 ? -15.929 -8.280 18.792 1.00 88.12 100 ASP A CA 1
ATOM 797 C C . ASP A 1 100 ? -15.935 -8.212 20.329 1.00 88.12 100 ASP A C 1
ATOM 799 O O . ASP A 1 100 ? -16.942 -8.495 20.978 1.00 88.12 100 ASP A O 1
ATOM 803 N N . ARG A 1 101 ? -14.828 -7.750 20.932 1.00 88.56 101 ARG A N 1
ATOM 804 C CA . ARG A 1 101 ? -14.731 -7.558 22.392 1.00 88.56 101 ARG A CA 1
ATOM 805 C C . ARG A 1 101 ? -15.685 -6.492 22.917 1.00 88.56 101 ARG A C 1
ATOM 807 O O . ARG A 1 101 ? -16.169 -6.615 24.041 1.00 88.56 101 ARG A O 1
ATOM 814 N N . LEU A 1 102 ? -15.936 -5.446 22.137 1.00 87.75 102 LEU A N 1
ATOM 815 C CA . LEU A 1 102 ? -16.922 -4.429 22.476 1.00 87.75 102 LEU A CA 1
ATOM 816 C C . LEU A 1 102 ? -18.336 -5.019 22.452 1.00 87.75 102 LEU A C 1
ATOM 818 O O . LEU A 1 102 ? -19.084 -4.783 23.393 1.00 87.75 102 LEU A O 1
ATOM 822 N N . GLY A 1 103 ? -18.668 -5.841 21.453 1.00 85.56 103 GLY A N 1
ATOM 823 C CA . GLY A 1 103 ? -19.948 -6.555 21.387 1.00 85.56 103 GLY A CA 1
ATOM 824 C C . GLY A 1 103 ? -20.172 -7.490 22.583 1.00 85.56 103 GLY A C 1
ATOM 825 O O . GLY A 1 103 ? -21.258 -7.508 23.173 1.00 85.56 103 GLY A O 1
ATOM 826 N N . ASP A 1 104 ? -19.125 -8.203 23.015 1.00 87.25 104 ASP A N 1
ATOM 827 C CA . ASP A 1 104 ? -19.160 -9.008 24.244 1.00 87.25 104 ASP A CA 1
ATOM 828 C C . ASP A 1 104 ? -19.481 -8.134 25.477 1.00 87.25 104 ASP A C 1
ATOM 830 O O . ASP A 1 104 ? -20.326 -8.487 26.306 1.00 87.25 104 ASP A O 1
ATOM 834 N N . LEU A 1 105 ? -18.830 -6.968 25.603 1.00 86.38 105 LEU A N 1
ATOM 835 C CA . LEU A 1 105 ? -19.056 -6.025 26.708 1.00 86.38 105 LEU A CA 1
ATOM 836 C C . LEU A 1 105 ? -20.456 -5.403 26.673 1.00 86.38 105 LEU A C 1
ATOM 838 O O . LEU A 1 105 ? -21.103 -5.300 27.715 1.00 86.38 105 LEU A O 1
ATOM 842 N N . GLU A 1 106 ? -20.935 -5.014 25.496 1.00 84.38 106 GLU A N 1
ATOM 843 C CA . GLU A 1 106 ? -22.284 -4.490 25.256 1.00 84.38 106 GLU A CA 1
ATOM 844 C C . GLU A 1 106 ? -23.349 -5.505 25.697 1.00 84.38 106 GLU A C 1
ATOM 846 O O . GLU A 1 106 ? -24.283 -5.152 26.425 1.00 84.38 106 GLU A O 1
ATOM 851 N N . THR A 1 107 ? -23.139 -6.788 25.381 1.00 85.31 107 THR A N 1
ATOM 852 C CA . THR A 1 107 ? -24.004 -7.896 25.815 1.00 85.31 107 THR A CA 1
ATOM 853 C C . THR A 1 107 ? -24.047 -8.018 27.340 1.00 85.31 107 THR A C 1
ATOM 855 O O . THR A 1 107 ? -25.125 -8.121 27.928 1.00 85.31 107 THR A O 1
ATOM 858 N N . VAL A 1 108 ? -22.891 -7.952 28.012 1.00 83.75 108 VAL A N 1
ATOM 859 C CA . VAL A 1 108 ? -22.808 -7.983 29.487 1.00 83.75 108 VAL A CA 1
ATOM 860 C C . VAL A 1 108 ? -23.473 -6.753 30.114 1.00 83.75 108 VAL A C 1
ATOM 862 O O . VAL A 1 108 ? -24.127 -6.844 31.159 1.00 83.75 108 VAL A O 1
ATOM 865 N N . LEU A 1 109 ? -23.327 -5.590 29.482 1.00 81.00 109 LEU A N 1
ATOM 866 C CA . LEU A 1 109 ? -23.925 -4.340 29.939 1.00 81.00 109 LEU A CA 1
ATOM 867 C C . LEU A 1 109 ? -25.425 -4.252 29.619 1.00 81.00 109 LEU A C 1
ATOM 869 O O . LEU A 1 109 ? -26.112 -3.438 30.238 1.00 81.00 109 LEU A O 1
ATOM 873 N N . GLY A 1 110 ? -25.950 -5.112 28.745 1.00 78.88 110 GLY A N 1
ATOM 874 C CA . GLY A 1 110 ? -27.339 -5.070 28.288 1.00 78.88 110 GLY A CA 1
ATOM 875 C C . GLY A 1 110 ? -27.641 -3.857 27.404 1.00 78.88 110 GLY A C 1
ATOM 876 O O . GLY A 1 110 ? -28.792 -3.435 27.322 1.00 78.88 110 GLY A O 1
ATOM 877 N N . VAL A 1 111 ? -26.613 -3.276 26.780 1.00 73.12 111 VAL A N 1
ATOM 878 C CA . VAL A 1 111 ? -26.737 -2.202 25.788 1.00 73.12 111 VAL A CA 1
ATOM 879 C C . VAL A 1 111 ? -26.767 -2.891 24.430 1.00 73.12 111 VAL A C 1
ATOM 881 O O . VAL A 1 111 ? -25.725 -3.253 23.905 1.00 73.12 111 VAL A O 1
ATOM 884 N N . SER A 1 112 ? -27.960 -3.179 23.908 1.00 66.12 112 SER A N 1
ATOM 885 C CA . SER A 1 112 ? -28.090 -3.862 22.615 1.00 66.12 112 SER A CA 1
ATOM 886 C C . SER A 1 112 ? -28.009 -2.873 21.455 1.00 66.12 112 SER A C 1
ATOM 888 O O . SER A 1 112 ? -28.730 -1.878 21.458 1.00 66.12 112 SER A O 1
ATOM 890 N N . GLU A 1 113 ? -27.158 -3.224 20.487 1.00 61.81 113 GLU A N 1
ATOM 891 C CA . GLU A 1 113 ? -27.047 -2.741 19.101 1.00 61.81 113 GLU A CA 1
ATOM 892 C C . GLU A 1 113 ? -27.329 -1.251 18.891 1.00 61.81 113 GLU A C 1
ATOM 894 O O . GLU A 1 113 ? -28.368 -0.832 18.383 1.00 61.81 113 GLU A O 1
ATOM 899 N N . ALA A 1 114 ? -26.341 -0.428 19.238 1.00 59.28 114 ALA A N 1
ATOM 900 C CA . ALA A 1 114 ? -26.215 0.864 18.587 1.00 59.28 114 ALA A CA 1
ATOM 901 C C . ALA A 1 114 ? -25.787 0.619 17.127 1.00 59.28 114 ALA A C 1
ATOM 903 O O . ALA A 1 114 ? -24.609 0.389 16.855 1.00 59.28 114 ALA A O 1
ATOM 904 N N . ASP A 1 115 ? -26.750 0.656 16.201 1.00 61.91 115 ASP A N 1
ATOM 905 C CA . ASP A 1 115 ? -26.511 0.773 14.758 1.00 61.91 115 ASP A CA 1
ATOM 906 C C . ASP A 1 115 ? -25.757 2.088 14.490 1.00 61.91 115 ASP A C 1
ATOM 908 O O . ASP A 1 115 ? -26.350 3.153 14.300 1.00 61.91 115 ASP A O 1
ATOM 912 N N . GLY A 1 116 ? -24.427 2.043 14.562 1.00 69.62 116 GLY A N 1
ATOM 913 C CA . GLY A 1 116 ? -23.587 3.230 14.489 1.00 69.62 116 GLY A CA 1
ATOM 914 C C . GLY A 1 116 ? -22.104 2.917 14.324 1.00 69.62 116 GLY A C 1
ATOM 915 O O . GLY A 1 116 ? -21.645 1.792 14.517 1.00 69.62 116 GLY A O 1
ATOM 916 N N . GLU A 1 117 ? -21.351 3.946 13.947 1.00 81.50 117 GLU A N 1
ATOM 917 C CA . GLU A 1 117 ? -19.894 3.900 13.832 1.00 81.50 117 GLU A CA 1
ATOM 918 C C . GLU A 1 117 ? -19.237 3.429 15.142 1.00 81.50 117 GLU A C 1
ATOM 920 O O . GLU A 1 117 ? -19.717 3.745 16.235 1.00 81.50 117 GLU A O 1
ATOM 925 N N . ILE A 1 118 ? -18.141 2.667 15.034 1.00 82.75 118 ILE A N 1
ATOM 926 C CA . ILE A 1 118 ? -17.446 2.037 16.174 1.00 82.75 118 ILE A CA 1
ATOM 927 C C . ILE A 1 118 ? -17.105 3.068 17.261 1.00 82.75 118 ILE A C 1
ATOM 929 O O . ILE A 1 118 ? -17.236 2.773 18.446 1.00 82.75 118 ILE A O 1
ATOM 933 N N . GLU A 1 119 ? -16.729 4.285 16.869 1.00 85.12 119 GLU A N 1
ATOM 934 C CA . GLU A 1 119 ? -16.400 5.379 17.788 1.00 85.12 119 GLU A CA 1
ATOM 935 C C . GLU A 1 119 ? -17.591 5.763 18.686 1.00 85.12 119 GLU A C 1
ATOM 937 O O . GLU A 1 119 ? -17.483 5.732 19.912 1.00 85.12 119 GLU A O 1
ATOM 942 N N . ASN A 1 120 ? -18.775 5.970 18.100 1.00 85.06 120 ASN A N 1
ATOM 943 C CA . ASN A 1 120 ? -19.994 6.300 18.848 1.00 85.06 120 ASN A CA 1
ATOM 944 C C . ASN A 1 120 ? -20.427 5.172 19.802 1.00 85.06 120 ASN A C 1
ATOM 946 O O . ASN A 1 120 ? -20.969 5.423 20.886 1.00 85.06 120 ASN A O 1
ATOM 950 N N . ARG A 1 121 ? -20.196 3.914 19.408 1.00 85.44 121 ARG A N 1
ATOM 951 C CA . ARG A 1 121 ? -20.501 2.732 20.229 1.00 85.44 121 ARG A CA 1
ATOM 952 C C . ARG A 1 121 ? -19.585 2.646 21.446 1.00 85.44 121 ARG A C 1
ATOM 954 O O . ARG A 1 121 ? -20.067 2.442 22.561 1.00 85.44 121 ARG A O 1
ATOM 961 N N . ILE A 1 122 ? -18.286 2.882 21.250 1.00 87.06 122 ILE A N 1
ATOM 962 C CA . ILE A 1 122 ? -17.296 2.941 22.334 1.00 87.06 122 ILE A CA 1
ATOM 963 C C . ILE A 1 122 ? -17.676 4.028 23.343 1.00 87.06 122 ILE A C 1
ATOM 965 O O . ILE A 1 122 ? -17.714 3.751 24.544 1.00 87.06 122 ILE A O 1
ATOM 969 N N . ASP A 1 123 ? -18.021 5.226 22.876 1.00 88.06 123 ASP A N 1
ATOM 970 C CA . ASP A 1 123 ? -18.404 6.340 23.748 1.00 88.06 123 ASP A CA 1
ATOM 971 C C . ASP A 1 123 ? -19.661 6.026 24.564 1.00 88.06 123 ASP A C 1
ATOM 973 O O . ASP A 1 123 ? -19.714 6.263 25.776 1.00 88.06 123 ASP A O 1
ATOM 977 N N . THR A 1 124 ? -20.665 5.421 23.926 1.00 86.56 124 THR A N 1
ATOM 978 C CA . THR A 1 124 ? -21.916 5.032 24.591 1.00 86.56 124 THR A CA 1
ATOM 979 C C . THR A 1 124 ? -21.683 3.940 25.637 1.00 86.56 124 THR A C 1
ATOM 981 O O . THR A 1 124 ? -22.220 4.015 26.751 1.00 86.56 124 THR A O 1
ATOM 984 N N . ALA A 1 125 ? -20.857 2.939 25.323 1.00 86.44 125 ALA A N 1
ATOM 985 C CA . ALA A 1 125 ? -20.484 1.879 26.254 1.00 86.44 125 ALA A CA 1
ATOM 986 C C . ALA A 1 125 ? -19.6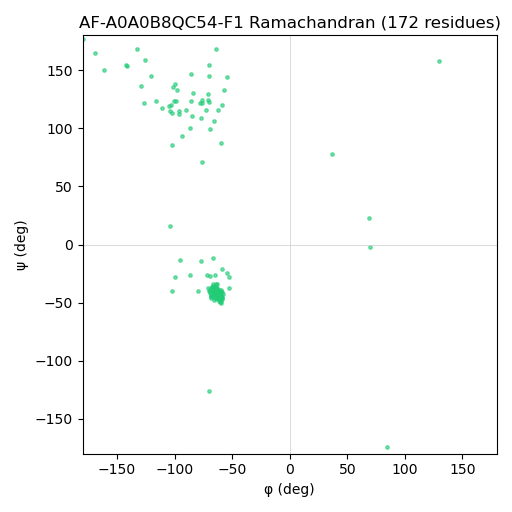64 2.423 27.435 1.00 86.44 125 ALA A C 1
ATOM 988 O O . ALA A 1 125 ? -19.923 2.056 28.588 1.00 86.44 125 ALA A O 1
ATOM 989 N N . ALA A 1 126 ? -18.722 3.336 27.181 1.00 87.31 126 ALA A N 1
ATOM 990 C CA . ALA A 1 126 ? -17.920 3.993 28.210 1.00 87.31 126 ALA A CA 1
ATOM 991 C C . ALA A 1 126 ? -18.797 4.836 29.149 1.00 87.31 126 ALA A C 1
ATOM 993 O O . ALA A 1 126 ? -18.716 4.694 30.376 1.00 87.31 126 ALA A O 1
ATOM 994 N N . LEU A 1 127 ? -19.701 5.643 28.585 1.00 89.19 127 LEU A N 1
ATOM 995 C CA . LEU A 1 127 ? -20.664 6.429 29.351 1.00 89.19 127 LEU A CA 1
ATOM 996 C C . LEU A 1 127 ? -21.555 5.518 30.202 1.00 89.19 127 LEU A C 1
ATOM 998 O O . LEU A 1 127 ? -21.640 5.704 31.417 1.00 89.19 127 LEU A O 1
ATOM 1002 N N . THR A 1 128 ? -22.154 4.485 29.609 1.00 88.19 128 THR A N 1
ATOM 1003 C CA . THR A 1 128 ? -23.049 3.564 30.330 1.00 88.19 128 THR A CA 1
ATOM 1004 C C . THR A 1 128 ? -22.323 2.820 31.451 1.00 88.19 128 THR A C 1
ATOM 1006 O O . THR A 1 128 ? -22.847 2.694 32.561 1.00 88.19 128 THR A O 1
ATOM 1009 N N . SER A 1 129 ? -21.087 2.383 31.201 1.00 88.31 129 SER A N 1
ATOM 1010 C CA . SER A 1 129 ? -20.240 1.735 32.207 1.00 88.31 129 SER A CA 1
ATOM 1011 C C . SER A 1 129 ? -19.951 2.664 33.382 1.00 88.31 129 SER A C 1
ATOM 1013 O O . SER A 1 129 ? -20.090 2.260 34.538 1.00 88.31 129 SER A O 1
ATOM 1015 N N . SER A 1 130 ? -19.611 3.927 33.105 1.00 90.81 130 SER A N 1
ATOM 1016 C CA . SER A 1 130 ? -19.345 4.923 34.148 1.00 90.81 130 SER A CA 1
ATOM 1017 C C . SER A 1 130 ? -20.579 5.198 35.016 1.00 90.81 130 SER A C 1
ATOM 1019 O O . SER A 1 130 ? -20.491 5.181 36.247 1.00 90.81 130 SER A O 1
ATOM 1021 N N . VAL A 1 131 ? -21.755 5.345 34.395 1.00 92.06 131 VAL A N 1
ATOM 1022 C CA . VAL A 1 131 ? -23.030 5.547 35.097 1.00 92.06 131 VAL A CA 1
ATOM 1023 C C . VAL A 1 131 ? -23.362 4.338 35.970 1.00 92.06 131 VAL A C 1
ATOM 1025 O O . VAL A 1 131 ? -23.739 4.491 37.133 1.00 92.06 131 VAL A O 1
ATOM 1028 N N . ARG A 1 132 ? -23.179 3.120 35.453 1.00 89.75 132 ARG A N 1
ATOM 1029 C CA . ARG A 1 132 ? -23.486 1.891 36.191 1.00 89.75 132 ARG A CA 1
ATOM 1030 C C . ARG A 1 132 ? -22.531 1.661 37.360 1.00 89.75 132 ARG A C 1
ATOM 1032 O O . ARG A 1 132 ? -22.987 1.265 38.429 1.00 89.75 132 ARG A O 1
ATOM 1039 N N . LEU A 1 133 ? -21.242 1.966 37.204 1.00 91.81 133 LEU A N 1
ATOM 1040 C CA . LEU A 1 133 ? -20.273 1.953 38.307 1.00 91.81 133 LEU A CA 1
ATOM 1041 C C . LEU A 1 133 ? -20.646 2.961 39.393 1.00 91.81 133 LEU A C 1
ATOM 1043 O O . LEU A 1 133 ? -20.600 2.640 40.580 1.00 91.81 133 LEU A O 1
ATOM 1047 N N . TYR A 1 134 ? -21.073 4.161 39.001 1.00 94.75 134 TYR A N 1
ATOM 1048 C CA . TYR A 1 134 ? -21.572 5.146 39.954 1.00 94.75 134 TYR A CA 1
ATOM 1049 C C . TYR A 1 134 ? -22.796 4.617 40.717 1.00 94.75 134 TYR A C 1
ATOM 1051 O O . TYR A 1 134 ? -22.845 4.723 41.942 1.00 94.75 134 TYR A O 1
ATOM 1059 N N . MET A 1 135 ? -23.753 3.984 40.035 1.00 92.88 135 MET A N 1
ATOM 1060 C CA . MET A 1 135 ? -24.906 3.356 40.692 1.00 92.88 135 MET A CA 1
ATOM 1061 C C . MET A 1 135 ? -24.492 2.222 41.639 1.00 92.88 135 MET A C 1
ATOM 1063 O O . MET A 1 135 ? -24.986 2.169 42.761 1.00 92.88 135 MET A O 1
ATOM 1067 N N . LEU A 1 136 ? -23.556 1.359 41.231 1.00 92.06 136 LEU A N 1
ATOM 1068 C CA . LEU A 1 136 ? -23.037 0.262 42.057 1.00 92.06 136 LEU A CA 1
ATOM 1069 C C . LEU A 1 136 ? -22.269 0.754 43.296 1.00 92.06 136 LEU A C 1
ATOM 1071 O O . LEU A 1 136 ? -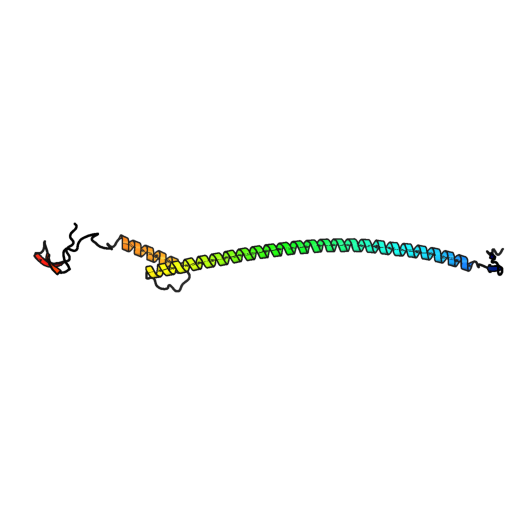22.219 0.058 44.304 1.00 92.06 136 LEU A O 1
ATOM 1075 N N . ASN A 1 137 ? -21.684 1.948 43.262 1.00 92.69 137 ASN A N 1
ATOM 1076 C CA . ASN A 1 137 ? -20.987 2.497 44.426 1.00 92.69 137 ASN A CA 1
ATOM 1077 C C . ASN A 1 137 ? -21.917 3.257 45.383 1.00 92.69 137 ASN A C 1
ATOM 1079 O O . ASN A 1 137 ? -21.625 3.344 46.573 1.00 92.69 137 ASN A O 1
ATOM 1083 N N . ASN A 1 138 ? -23.028 3.809 44.884 1.00 95.00 138 ASN A N 1
ATOM 1084 C CA . ASN A 1 138 ? -23.939 4.632 45.688 1.00 95.00 138 ASN A CA 1
ATOM 1085 C C . ASN A 1 138 ? -25.185 3.885 46.177 1.00 95.00 138 ASN A C 1
ATOM 1087 O O . ASN A 1 138 ? -25.749 4.246 47.210 1.00 95.00 138 ASN A O 1
ATOM 1091 N N . ILE A 1 139 ? -25.636 2.859 45.454 1.00 93.94 139 ILE A N 1
ATOM 1092 C CA . ILE A 1 139 ? -26.780 2.036 45.845 1.00 93.94 139 ILE A CA 1
ATOM 1093 C C . ILE A 1 139 ? -26.238 0.758 46.487 1.00 93.94 139 ILE A C 1
ATOM 1095 O O . ILE A 1 139 ? -25.493 0.034 45.823 1.00 93.94 139 ILE A O 1
ATOM 1099 N N . PRO A 1 140 ? -26.614 0.432 47.739 1.00 89.69 140 PRO A N 1
ATOM 1100 C CA . PRO A 1 140 ? -26.198 -0.818 48.358 1.00 89.69 140 PRO A CA 1
ATOM 1101 C C . PRO A 1 140 ? -26.683 -1.994 47.505 1.00 89.69 140 PRO A C 1
ATOM 1103 O O . PRO A 1 140 ? -27.879 -2.153 47.258 1.00 89.69 140 PRO A O 1
ATOM 1106 N N . ASN A 1 141 ? -25.738 -2.800 47.036 1.00 88.62 141 ASN A N 1
ATOM 1107 C CA . ASN A 1 141 ? -25.976 -3.967 46.197 1.00 88.62 141 ASN A CA 1
ATOM 1108 C C . ASN A 1 141 ? -25.197 -5.175 46.730 1.00 88.62 141 ASN A C 1
ATOM 1110 O O . ASN A 1 141 ? -24.356 -5.052 47.620 1.00 88.62 141 ASN A O 1
ATOM 1114 N N . GLY A 1 142 ? -25.523 -6.354 46.202 1.00 87.56 142 GLY A N 1
ATOM 1115 C CA . GLY A 1 142 ? -24.990 -7.622 46.687 1.00 87.56 142 GLY A CA 1
ATOM 1116 C C . GLY A 1 142 ? -25.759 -8.181 47.883 1.00 87.56 142 GLY A C 1
ATOM 1117 O O . GLY A 1 142 ? -26.815 -7.677 48.274 1.00 87.56 142 GLY A O 1
ATOM 1118 N N . SER A 1 143 ? -25.247 -9.278 48.441 1.00 84.19 143 SER A N 1
ATOM 1119 C CA . SER A 1 143 ? -25.853 -9.887 49.622 1.00 84.19 143 SER A CA 1
ATOM 1120 C C . SER A 1 143 ? -25.609 -8.988 50.840 1.00 84.19 143 SER A C 1
ATOM 1122 O O . SER A 1 143 ? -24.452 -8.706 51.152 1.00 84.19 143 SER A O 1
ATOM 1124 N N . PRO A 1 144 ? -26.657 -8.559 51.570 1.00 82.62 144 PRO A N 1
ATOM 1125 C CA . PRO A 1 144 ? -26.507 -7.700 52.750 1.00 82.62 144 PRO A CA 1
ATOM 1126 C C . PRO A 1 144 ? -25.789 -8.402 53.912 1.00 82.62 144 PRO A C 1
ATOM 1128 O O . PRO A 1 144 ? -25.418 -7.771 54.899 1.00 82.62 144 PRO A O 1
ATOM 1131 N N . VAL A 1 145 ? -25.621 -9.717 53.810 1.00 79.12 145 VAL A N 1
ATOM 1132 C CA . VAL A 1 145 ? -24.905 -10.563 54.754 1.00 79.12 145 VAL A CA 1
ATOM 1133 C C . VAL A 1 145 ? -23.905 -11.415 53.976 1.00 79.12 145 VAL A C 1
ATOM 1135 O O . VAL A 1 145 ? -24.241 -11.921 52.908 1.00 79.12 145 VAL A O 1
ATOM 1138 N N . GLY A 1 146 ? -22.677 -11.544 54.484 1.00 81.56 146 GLY A N 1
ATOM 1139 C CA . GLY A 1 146 ? -21.646 -12.405 53.893 1.00 81.56 146 GLY A CA 1
ATOM 1140 C C . GLY A 1 146 ? -21.985 -13.889 54.067 1.00 81.56 146 GLY A C 1
ATOM 1141 O O . GLY A 1 146 ? -23.087 -14.334 53.752 1.00 81.56 146 GLY A O 1
ATOM 1142 N N . GLU A 1 147 ? -21.076 -14.673 54.640 1.00 78.69 147 GLU A N 1
ATOM 1143 C CA . GLU A 1 147 ? -21.362 -16.069 55.000 1.00 78.69 147 GLU A CA 1
ATOM 1144 C C . GLU A 1 147 ? -22.229 -16.157 56.269 1.00 78.69 147 GLU A C 1
ATOM 1146 O O . GLU A 1 147 ? -21.771 -16.510 57.353 1.00 78.69 147 GLU A O 1
ATOM 1151 N N . ALA A 1 148 ? -23.505 -15.783 56.159 1.00 74.81 148 ALA A N 1
ATOM 1152 C CA . ALA A 1 148 ? -24.468 -15.914 57.247 1.00 74.81 148 ALA A CA 1
ATOM 1153 C C . ALA A 1 148 ? -25.362 -17.139 57.044 1.00 74.81 148 ALA A C 1
ATOM 1155 O O . ALA A 1 148 ? -25.922 -17.363 55.967 1.00 74.81 148 ALA A O 1
ATOM 1156 N N . ARG A 1 149 ? -25.571 -17.908 58.117 1.00 74.81 149 ARG A N 1
ATOM 1157 C CA . ARG A 1 149 ? -26.546 -18.998 58.107 1.00 74.81 149 ARG A CA 1
ATOM 1158 C C . ARG A 1 149 ? -27.948 -18.404 58.208 1.00 74.81 149 ARG A C 1
ATOM 1160 O O . ARG A 1 149 ? -28.271 -17.691 59.163 1.00 74.81 149 ARG A O 1
ATOM 1167 N N . VAL A 1 150 ? -28.804 -18.747 57.248 1.00 73.81 150 VAL A N 1
ATOM 1168 C CA . VAL A 1 150 ? -30.244 -18.482 57.340 1.00 73.81 150 VAL A CA 1
ATOM 1169 C C . VAL A 1 150 ? -30.796 -19.324 58.485 1.00 73.81 150 VAL A C 1
ATOM 1171 O O . VAL A 1 150 ? -30.913 -20.544 58.374 1.00 73.81 150 VAL A O 1
ATOM 1174 N N . SER A 1 151 ? -31.115 -18.682 59.609 1.00 76.44 151 SER A N 1
ATOM 1175 C CA . SER A 1 151 ? -31.721 -19.379 60.752 1.00 76.44 151 SER A CA 1
ATOM 1176 C C . SER A 1 151 ? -33.170 -19.784 60.479 1.00 76.44 151 SER A C 1
ATOM 1178 O O . SER A 1 151 ? -33.666 -20.747 61.062 1.00 76.44 151 SER A O 1
ATOM 1180 N N . SER A 1 152 ? -33.860 -19.064 59.587 1.00 73.81 152 SER A N 1
ATOM 1181 C CA . SER A 1 152 ? -35.228 -19.372 59.174 1.00 73.81 152 SER A CA 1
ATOM 1182 C C . SER A 1 152 ? -35.604 -18.703 57.853 1.00 73.81 152 SER A C 1
ATOM 1184 O O . SER A 1 152 ? -35.188 -17.573 57.597 1.00 73.81 152 SER A O 1
ATOM 1186 N N . HIS A 1 153 ? -36.499 -19.340 57.097 1.00 78.12 153 HIS A N 1
ATOM 1187 C CA . HIS A 1 153 ? -37.151 -18.757 55.923 1.00 78.12 153 HIS A CA 1
ATOM 1188 C C . HIS A 1 153 ? -38.042 -17.549 56.277 1.00 78.12 153 HIS A C 1
ATOM 1190 O O . HIS A 1 153 ? -38.334 -17.284 57.445 1.00 78.12 153 HIS A O 1
ATOM 1196 N N . TYR A 1 154 ? -38.468 -16.816 55.247 1.00 81.75 154 TYR A N 1
ATOM 1197 C CA . TYR A 1 154 ? -39.369 -15.668 55.351 1.00 81.75 154 TYR A CA 1
ATOM 1198 C C . TYR A 1 154 ? -40.702 -16.032 56.028 1.00 81.75 154 TYR A C 1
ATOM 1200 O O . TYR A 1 154 ? -41.329 -17.028 55.668 1.00 81.75 154 TYR A O 1
ATOM 1208 N N . GLY A 1 155 ? -41.153 -15.222 56.993 1.00 83.56 155 GLY A N 1
ATOM 1209 C CA . GLY A 1 155 ? -42.434 -15.435 57.673 1.00 83.56 155 GLY A CA 1
ATOM 1210 C C . GLY A 1 155 ? -42.763 -14.390 58.742 1.00 83.56 155 GLY A C 1
ATOM 1211 O O . GLY A 1 155 ? -41.969 -13.491 59.021 1.00 83.56 155 GLY A O 1
ATOM 1212 N N . TYR A 1 156 ? -43.950 -14.510 59.346 1.00 83.06 156 TYR A N 1
ATOM 1213 C CA . TYR A 1 156 ? -44.469 -13.558 60.336 1.00 83.06 156 TYR A CA 1
ATOM 1214 C C . TYR A 1 156 ? -43.723 -13.624 61.674 1.00 83.06 156 TYR A C 1
ATOM 1216 O O . TYR A 1 156 ? -43.619 -14.685 62.291 1.00 83.06 156 TYR A O 1
ATOM 1224 N N . ARG A 1 157 ? -43.276 -12.469 62.175 1.00 79.75 157 ARG A N 1
ATOM 1225 C CA . ARG A 1 157 ? -42.615 -12.309 63.477 1.00 79.75 157 ARG A CA 1
ATOM 1226 C C . ARG A 1 157 ? -43.050 -11.031 64.180 1.00 79.75 157 ARG A C 1
ATOM 1228 O O . ARG A 1 157 ? -43.441 -10.054 63.556 1.00 79.75 157 ARG A O 1
ATOM 1235 N N . ILE A 1 158 ? -42.977 -11.035 65.506 1.00 82.75 158 ILE A N 1
ATOM 1236 C CA . ILE A 1 158 ? -43.305 -9.864 66.321 1.00 82.75 158 ILE A CA 1
ATOM 1237 C C . ILE A 1 158 ? -42.144 -8.872 66.231 1.00 82.75 158 ILE A C 1
ATOM 1239 O O . ILE A 1 158 ? -41.001 -9.198 66.560 1.00 82.75 158 ILE A O 1
ATOM 1243 N N . HIS A 1 159 ? -42.426 -7.655 65.779 1.00 79.25 159 HIS A N 1
ATOM 1244 C CA . HIS A 1 159 ? -41.416 -6.617 65.682 1.00 79.25 159 HIS A CA 1
ATOM 1245 C C . HIS A 1 159 ? -40.990 -6.140 67.078 1.00 79.25 159 HIS A C 1
ATOM 1247 O O . HIS A 1 159 ? -41.810 -5.648 67.850 1.00 79.25 159 HIS A O 1
ATOM 1253 N N . ARG A 1 160 ? -39.684 -6.239 67.377 1.00 77.50 160 ARG A N 1
ATOM 1254 C CA . ARG A 1 160 ? -39.087 -5.989 68.705 1.00 77.50 160 ARG A CA 1
ATOM 1255 C C . ARG A 1 160 ? -39.446 -4.638 69.341 1.00 77.50 160 ARG A C 1
ATOM 1257 O O . ARG A 1 160 ? -39.426 -4.544 70.560 1.00 77.50 160 ARG A O 1
ATOM 1264 N N . ARG A 1 161 ? -39.738 -3.603 68.542 1.00 77.31 161 ARG A N 1
ATOM 1265 C CA . ARG A 1 161 ? -40.123 -2.275 69.055 1.00 77.31 161 ARG A CA 1
ATOM 1266 C C . ARG A 1 161 ? -41.618 -1.989 68.992 1.00 77.31 161 ARG A C 1
ATOM 1268 O O . ARG A 1 161 ? -42.139 -1.373 69.908 1.00 77.31 161 ARG A O 1
ATOM 1275 N N . GLN A 1 162 ? -42.289 -2.393 67.915 1.00 78.56 162 GLN A N 1
ATOM 1276 C CA . GLN A 1 162 ? -43.679 -1.997 67.664 1.00 78.56 162 GLN A CA 1
ATOM 1277 C C . GLN A 1 162 ? -44.699 -3.035 68.164 1.00 78.56 162 GLN A C 1
ATOM 1279 O O . GLN A 1 162 ? -45.885 -2.739 68.217 1.00 78.56 162 GLN A O 1
ATOM 1284 N N . GLY A 1 163 ? -44.275 -4.260 68.504 1.00 80.31 163 GLY A N 1
ATOM 1285 C CA . GLY A 1 163 ? -45.164 -5.334 68.977 1.00 80.31 163 GLY A CA 1
ATOM 1286 C C . GLY A 1 163 ? -46.103 -5.908 67.906 1.00 80.31 163 GLY A C 1
ATOM 1287 O O . GLY A 1 163 ? -46.841 -6.854 68.170 1.00 80.31 163 GLY A O 1
ATOM 1288 N N . VAL A 1 164 ? -46.059 -5.374 66.685 1.00 82.69 164 VAL A N 1
ATOM 1289 C CA . VAL A 1 164 ? -46.898 -5.795 65.558 1.00 82.69 164 VAL A CA 1
ATOM 1290 C C . VAL A 1 164 ? -46.251 -6.970 64.825 1.00 82.69 164 VAL A C 1
ATOM 1292 O O . VAL A 1 164 ? -45.022 -7.063 64.744 1.00 82.69 164 VAL A O 1
ATOM 1295 N N . ARG A 1 165 ? -47.066 -7.879 64.278 1.00 79.94 165 ARG A N 1
ATOM 1296 C CA . ARG A 1 165 ? -46.581 -8.961 63.412 1.00 79.94 165 ARG A CA 1
ATOM 1297 C C . ARG A 1 165 ? -46.163 -8.396 62.052 1.00 79.94 165 ARG A C 1
ATOM 1299 O O . ARG A 1 165 ? -47.006 -7.918 61.304 1.00 79.94 165 ARG A O 1
ATOM 1306 N N . LEU A 1 166 ? -44.877 -8.494 61.737 1.00 78.44 166 LEU A N 1
ATOM 1307 C CA . LEU A 1 166 ? -44.282 -8.140 60.450 1.00 78.44 166 LEU A CA 1
ATOM 1308 C C . LEU A 1 166 ? -43.605 -9.371 59.849 1.00 78.44 166 LEU A C 1
ATOM 1310 O O . LEU A 1 166 ? -43.035 -10.185 60.575 1.00 78.44 166 LEU A O 1
ATOM 1314 N N . CYS A 1 167 ? -43.648 -9.518 58.528 1.00 75.69 167 CYS A N 1
ATOM 1315 C CA . CYS A 1 167 ? -42.881 -10.565 57.863 1.00 75.69 167 CYS A CA 1
ATOM 1316 C C . CYS A 1 167 ? -41.407 -10.162 57.737 1.00 75.69 167 CYS A C 1
ATOM 1318 O O . CYS A 1 167 ? -41.104 -9.138 57.126 1.00 75.69 167 CYS A O 1
ATOM 1320 N N . THR A 1 168 ? -40.491 -10.960 58.295 1.00 73.75 168 THR A N 1
ATOM 1321 C CA . THR A 1 168 ? -39.040 -10.696 58.254 1.00 73.75 168 THR A CA 1
ATOM 1322 C C . THR A 1 168 ? -38.219 -11.983 58.087 1.00 73.75 168 THR A C 1
ATOM 1324 O O . THR A 1 168 ? -38.665 -13.072 58.448 1.00 73.75 168 THR A O 1
ATOM 1327 N N . VAL A 1 169 ? -37.006 -11.862 57.530 1.00 69.81 169 VAL A N 1
ATOM 1328 C CA . VAL A 1 169 ? -35.982 -12.928 57.480 1.00 69.81 169 VAL A CA 1
ATOM 1329 C C . VAL A 1 169 ? -34.967 -12.686 58.598 1.00 69.81 169 VAL A C 1
ATOM 1331 O O . VAL A 1 169 ? -34.581 -11.540 58.829 1.00 69.81 169 VAL A O 1
ATOM 1334 N N . VAL A 1 170 ? -34.534 -13.743 59.296 1.00 68.50 170 VAL A N 1
ATOM 1335 C CA . VAL A 1 170 ? -33.531 -13.650 60.371 1.00 68.50 170 VAL A CA 1
ATOM 1336 C C . VAL A 1 170 ? -32.230 -14.304 59.929 1.00 68.50 170 VAL A C 1
ATOM 1338 O O . VAL A 1 170 ? -32.155 -15.517 59.710 1.00 68.50 170 VAL A O 1
ATOM 1341 N N . TRP A 1 171 ? -31.194 -13.484 59.858 1.00 68.19 171 TRP A N 1
ATOM 1342 C CA . TRP A 1 171 ? -29.827 -13.904 59.601 1.00 68.19 171 TRP A CA 1
ATOM 1343 C C . TRP A 1 171 ? -29.096 -14.016 60.935 1.00 68.19 171 TRP A C 1
ATOM 1345 O O . TRP A 1 171 ? -29.195 -13.121 61.775 1.00 68.19 171 TRP A O 1
ATOM 1355 N N . THR A 1 172 ? -28.385 -15.118 61.137 1.00 58.88 172 THR A N 1
ATOM 1356 C CA . THR A 1 172 ? -27.496 -15.313 62.287 1.00 58.88 172 THR A CA 1
ATOM 1357 C C . THR A 1 172 ? -26.078 -15.444 61.765 1.00 58.88 172 THR A C 1
ATOM 1359 O O . THR A 1 172 ? -25.813 -16.295 60.913 1.00 58.88 172 THR A O 1
ATOM 1362 N N . THR A 1 173 ? -25.183 -14.591 62.254 1.00 52.09 173 THR A N 1
ATOM 1363 C CA . THR A 1 173 ? -23.740 -14.793 62.107 1.00 52.09 173 THR A CA 1
ATOM 1364 C C . THR A 1 173 ? -23.311 -15.971 62.990 1.00 52.09 173 THR A C 1
ATOM 1366 O O . THR A 1 173 ? -23.929 -16.158 64.044 1.00 52.09 173 THR A O 1
ATOM 1369 N N . PRO A 1 174 ? -22.332 -16.786 62.563 1.00 56.06 174 PRO A N 1
ATOM 1370 C CA . PRO A 1 174 ? -21.737 -17.810 63.420 1.00 56.06 174 PRO A CA 1
ATOM 1371 C C . PRO A 1 174 ? -21.107 -17.216 64.687 1.00 56.06 174 PRO A C 1
ATOM 1373 O O . PRO A 1 174 ? -20.723 -16.021 64.663 1.00 56.06 174 PRO A O 1
#

Organism: NCBI:txid1481914

Sequence (174 aa):
MKEHVIVTVSTVDGTRHYQLGKWLQKCLKGIGYLSLASVLTAGGVIYYLNNEVDLALLKQHESESRTTELSVEVQELQDLKHELENDLTNREERLQRVSDRLGDLETVLGVSEADGEIENRIDTAALTSSVRLYMLNNIPNGSPVGEARVSSHYGYRIHRRQGVRLCTVVWTTP

Mean predicted aligned error: 17.08 Å

Secondary structure (DSSP, 8-state):
----EEEEEEETTEEEEEEE-HHHHHHHHHHHHHHHHHHHHHHHHHHHHHHHHHHHHHHHHHHHHHHHHHHHHHHHHHHHHHHHHHHHHHHHHHHHHHHHHHHHHHHHHT-----S-HHHHHHHHHHHHHHHHHHHHHS--S-SSSS-EEEEEEEEEE-TTT-SEEEEEEEE--